Protein AF-A0A0R0KU26-F1 (afdb_monomer)

Sequence (124 aa):
MHFPDSATHQKVSNLLALFHPKTLIQKNIFDGTNKELTSNLPVLLRFYNLEQHCPHGHACIAEPWRLLSVDSAEILKRVKDEYLVGGNGVVCLGGFRNVRAVHEWKALKLELDECIILCSISCL

Structure (mmCIF, N/CA/C/O backbone):
data_AF-A0A0R0KU26-F1
#
_entry.id   AF-A0A0R0KU26-F1
#
loop_
_atom_site.group_PDB
_atom_site.id
_atom_site.type_symbol
_atom_site.label_atom_id
_atom_site.label_alt_id
_atom_site.label_comp_id
_atom_site.label_asym_id
_atom_site.label_entity_id
_atom_site.label_seq_id
_atom_site.pdbx_PDB_ins_code
_atom_site.Cartn_x
_atom_site.Cartn_y
_atom_site.Cartn_z
_atom_site.occupancy
_atom_site.B_iso_or_equiv
_atom_site.auth_seq_id
_atom_site.auth_comp_id
_atom_site.auth_asym_id
_atom_site.auth_atom_id
_atom_site.pdbx_PDB_model_num
ATOM 1 N N . MET A 1 1 ? -13.023 -9.809 4.161 1.00 80.00 1 MET A N 1
ATOM 2 C CA . MET A 1 1 ? -14.341 -10.384 3.815 1.00 80.00 1 MET A CA 1
ATOM 3 C C . MET A 1 1 ? -14.827 -9.661 2.572 1.00 80.00 1 MET A C 1
ATOM 5 O O . MET A 1 1 ? -14.717 -8.446 2.544 1.00 80.00 1 MET A O 1
ATOM 9 N N . HIS A 1 2 ? -15.273 -10.383 1.547 1.00 88.00 2 HIS A N 1
ATOM 10 C CA . HIS A 1 2 ? -15.856 -9.783 0.344 1.00 88.00 2 HIS A CA 1
ATOM 11 C C . HIS A 1 2 ? -17.378 -9.704 0.512 1.00 88.00 2 HIS A C 1
ATOM 13 O O . HIS A 1 2 ? -17.983 -10.690 0.936 1.00 88.00 2 HIS A O 1
ATOM 19 N N . PHE A 1 3 ? -17.984 -8.559 0.193 1.00 88.50 3 PHE A N 1
ATOM 20 C CA . PHE A 1 3 ? -19.441 -8.418 0.164 1.00 88.50 3 PHE A CA 1
ATOM 21 C C . PHE A 1 3 ? -19.957 -8.734 -1.241 1.00 88.50 3 PHE A C 1
ATOM 23 O O . PHE A 1 3 ? -19.378 -8.246 -2.207 1.00 88.50 3 PHE A O 1
ATOM 30 N N . PRO A 1 4 ? -21.019 -9.543 -1.382 1.00 90.94 4 PRO A N 1
ATOM 31 C CA . PRO A 1 4 ? -21.495 -9.980 -2.694 1.00 90.94 4 PRO A CA 1
ATOM 32 C C . PRO A 1 4 ? -22.132 -8.851 -3.514 1.00 90.94 4 PRO A C 1
ATOM 34 O O . PRO A 1 4 ? -22.161 -8.932 -4.737 1.00 90.94 4 PRO A O 1
ATOM 37 N N . ASP A 1 5 ? -22.646 -7.812 -2.854 1.00 91.88 5 ASP A N 1
ATOM 38 C CA . ASP A 1 5 ? -23.386 -6.726 -3.485 1.00 91.88 5 ASP A CA 1
ATOM 39 C C . ASP A 1 5 ? -23.292 -5.416 -2.683 1.00 91.88 5 ASP A C 1
ATOM 41 O O . ASP A 1 5 ? -22.890 -5.378 -1.511 1.00 91.88 5 ASP A O 1
ATOM 45 N N . SER A 1 6 ? -23.695 -4.322 -3.333 1.00 91.12 6 SER A N 1
ATOM 46 C CA . SER A 1 6 ? -23.717 -2.981 -2.744 1.00 91.12 6 SER A CA 1
ATOM 47 C C . SER A 1 6 ? -24.730 -2.850 -1.603 1.00 91.12 6 SER A C 1
ATOM 49 O O . SER A 1 6 ? -24.498 -2.085 -0.670 1.00 91.12 6 SER A O 1
ATOM 51 N N . ALA A 1 7 ? -25.826 -3.614 -1.617 1.00 93.62 7 ALA A N 1
ATOM 52 C CA . ALA A 1 7 ? -26.839 -3.565 -0.564 1.00 93.62 7 ALA A CA 1
ATOM 53 C C . ALA A 1 7 ? -26.300 -4.113 0.768 1.00 93.62 7 ALA A C 1
ATOM 55 O O . ALA A 1 7 ? -26.568 -3.559 1.836 1.00 93.62 7 ALA A O 1
ATOM 56 N N . THR A 1 8 ? -25.505 -5.178 0.715 1.00 92.81 8 THR A N 1
ATOM 57 C CA . THR A 1 8 ? -24.824 -5.776 1.864 1.00 92.81 8 THR A CA 1
ATOM 58 C C . THR A 1 8 ? -23.743 -4.839 2.385 1.00 92.81 8 THR A C 1
ATOM 60 O O . THR A 1 8 ? -23.691 -4.587 3.590 1.00 92.81 8 THR A O 1
ATOM 63 N N . HIS A 1 9 ? -22.947 -4.254 1.484 1.00 93.12 9 HIS A N 1
ATOM 64 C CA . HIS A 1 9 ? -21.983 -3.213 1.841 1.00 93.12 9 HIS A CA 1
ATOM 65 C C . HIS A 1 9 ? -22.668 -2.037 2.557 1.00 93.12 9 HIS A C 1
ATOM 67 O O . HIS A 1 9 ? -22.238 -1.642 3.639 1.00 93.12 9 HIS A O 1
ATOM 73 N N . GLN A 1 10 ? -23.790 -1.538 2.026 1.00 92.56 10 GLN A N 1
ATOM 74 C CA . GLN A 1 10 ? -24.542 -0.434 2.625 1.00 92.56 10 GLN A CA 1
ATOM 75 C C . GLN A 1 10 ? -25.093 -0.783 4.012 1.00 92.56 10 GLN A C 1
ATOM 77 O O . GLN A 1 10 ? -25.018 0.032 4.929 1.00 92.56 10 GLN A O 1
ATOM 82 N N . LYS A 1 11 ? -25.623 -1.999 4.200 1.00 93.38 11 LYS A N 1
ATOM 83 C CA . LYS A 1 11 ? -26.104 -2.459 5.514 1.00 93.38 11 LYS A CA 1
ATOM 84 C C . LYS A 1 11 ? -24.985 -2.451 6.553 1.00 93.38 11 LYS A C 1
ATOM 86 O O . LYS A 1 11 ? -25.183 -1.940 7.651 1.00 93.38 11 LYS A O 1
ATOM 91 N N . VAL A 1 12 ? -23.814 -2.985 6.207 1.00 92.06 12 VAL A N 1
ATOM 92 C CA . VAL A 1 12 ? -22.648 -2.996 7.105 1.00 92.06 12 VAL A CA 1
ATOM 93 C C . VAL A 1 12 ? -22.136 -1.580 7.359 1.00 92.06 12 VAL A C 1
ATOM 95 O O . VAL A 1 12 ? -21.867 -1.236 8.507 1.00 92.06 12 VAL A O 1
ATOM 98 N N . SER A 1 13 ? -22.073 -0.741 6.323 1.00 91.56 13 SER A N 1
ATOM 99 C CA . SER A 1 13 ? -21.711 0.674 6.444 1.00 91.56 13 SER A CA 1
ATOM 100 C C . SER A 1 13 ? -22.618 1.402 7.444 1.00 91.56 13 SER A C 1
ATOM 102 O O . SER A 1 13 ? -22.124 2.039 8.373 1.00 91.56 13 SER A O 1
ATOM 104 N N . ASN A 1 14 ? -23.939 1.209 7.348 1.00 92.62 14 ASN A N 1
ATOM 105 C CA . ASN A 1 14 ? -24.910 1.794 8.276 1.00 92.62 14 ASN A CA 1
ATOM 106 C C . ASN A 1 14 ? -24.715 1.298 9.719 1.00 92.62 14 ASN A C 1
ATOM 108 O O . ASN A 1 14 ? -24.795 2.091 10.654 1.00 92.62 14 ASN A O 1
ATOM 112 N N . LEU A 1 15 ? -24.434 0.004 9.914 1.00 92.69 15 LEU A N 1
ATOM 113 C CA . LEU A 1 15 ? -24.176 -0.570 11.242 1.00 92.69 15 LEU A CA 1
ATOM 114 C C . LEU A 1 15 ? -22.896 -0.018 11.882 1.00 92.69 15 LEU A C 1
ATOM 116 O O . LEU A 1 15 ? -22.837 0.167 13.097 1.00 92.69 15 LEU A O 1
ATOM 120 N N . LEU A 1 16 ? -21.870 0.242 11.072 1.00 91.56 16 LEU A N 1
ATOM 121 C CA . LEU A 1 16 ? -20.581 0.752 11.533 1.00 91.56 16 LEU A CA 1
ATOM 122 C C . LEU A 1 16 ? -20.517 2.287 11.580 1.00 91.56 16 LEU A C 1
ATOM 124 O O . LEU A 1 16 ? -19.527 2.830 12.071 1.00 91.56 16 LEU A O 1
ATOM 128 N N . ALA A 1 17 ? -21.550 2.996 11.117 1.00 88.75 17 ALA A N 1
ATOM 129 C CA . ALA A 1 17 ? -21.567 4.458 11.025 1.00 88.75 17 ALA A CA 1
ATOM 130 C C . ALA A 1 17 ? -21.292 5.153 12.372 1.00 88.75 17 ALA A C 1
ATOM 132 O O . ALA A 1 17 ? -20.572 6.147 12.411 1.00 88.75 17 ALA A O 1
ATOM 133 N N . LEU A 1 18 ? -21.777 4.589 13.486 1.00 86.94 18 LEU A N 1
ATOM 134 C CA . LEU A 1 18 ? -21.527 5.101 14.846 1.00 86.94 18 LEU A CA 1
ATOM 135 C C . LEU A 1 18 ? -20.050 5.054 15.264 1.00 86.94 18 LEU A C 1
ATOM 137 O O . LEU A 1 18 ? -19.645 5.732 16.201 1.00 86.94 18 LEU A O 1
ATOM 141 N N . PHE A 1 19 ? -19.253 4.248 14.572 1.00 86.94 19 PHE A N 1
ATOM 142 C CA . PHE A 1 19 ? -17.851 3.995 14.865 1.00 86.94 19 PHE A CA 1
ATOM 143 C C . PHE A 1 19 ? -16.923 4.598 13.807 1.00 86.94 19 PHE A C 1
ATOM 145 O O . PHE A 1 19 ? -15.780 4.169 13.718 1.00 86.94 19 PHE A O 1
ATOM 152 N N . HIS A 1 20 ? -17.406 5.516 12.960 1.00 81.56 20 HIS A N 1
ATOM 153 C CA . HIS A 1 20 ? -16.710 5.999 11.765 1.00 81.56 20 HIS A CA 1
ATOM 154 C C . HIS A 1 20 ? -15.874 7.275 12.012 1.00 81.56 20 HIS A C 1
ATOM 156 O O . HIS A 1 20 ? -16.418 8.376 11.935 1.00 81.56 20 HIS A O 1
ATOM 162 N N . PRO A 1 21 ? -14.551 7.184 12.253 1.00 77.50 21 PRO A N 1
ATOM 163 C CA . PRO A 1 21 ? -13.690 8.357 12.359 1.00 77.50 21 PRO A CA 1
ATOM 164 C C . PRO A 1 21 ? -13.419 9.050 11.024 1.00 77.50 21 PRO A C 1
ATOM 166 O O . PRO A 1 21 ? -13.274 10.270 10.999 1.00 77.50 21 PRO A O 1
ATOM 169 N N . LYS A 1 22 ? -13.247 8.301 9.924 1.00 85.38 22 LYS A N 1
ATOM 170 C CA . LYS A 1 22 ? -12.800 8.889 8.652 1.00 85.38 22 LYS A CA 1
ATOM 171 C C . LYS A 1 22 ? -13.056 8.016 7.433 1.00 85.38 22 LYS A C 1
ATOM 173 O O . LYS A 1 22 ? -12.967 6.790 7.491 1.00 85.38 22 LYS A O 1
ATOM 178 N N . THR A 1 23 ? -13.212 8.688 6.298 1.00 83.50 23 THR A N 1
ATOM 179 C CA . THR A 1 23 ? -13.185 8.094 4.960 1.00 83.50 23 THR A CA 1
ATOM 180 C C . THR A 1 23 ? -11.932 8.549 4.215 1.00 83.50 23 THR A C 1
ATOM 182 O O . THR A 1 23 ? -11.577 9.725 4.247 1.00 83.50 23 THR A O 1
ATOM 185 N N . LEU A 1 24 ? -11.249 7.619 3.551 1.00 82.12 24 LEU A N 1
ATOM 186 C CA . LEU A 1 24 ? -10.074 7.878 2.723 1.00 82.12 24 LEU A CA 1
ATOM 187 C C . LEU A 1 24 ? -10.404 7.589 1.263 1.00 82.12 24 LEU A C 1
ATOM 189 O O . LEU A 1 24 ? -10.907 6.512 0.945 1.00 82.12 24 LEU A O 1
ATOM 193 N N . ILE A 1 25 ? -10.060 8.517 0.373 1.00 77.50 25 ILE A N 1
ATOM 194 C CA . ILE A 1 25 ? -10.145 8.292 -1.071 1.00 77.50 25 ILE A CA 1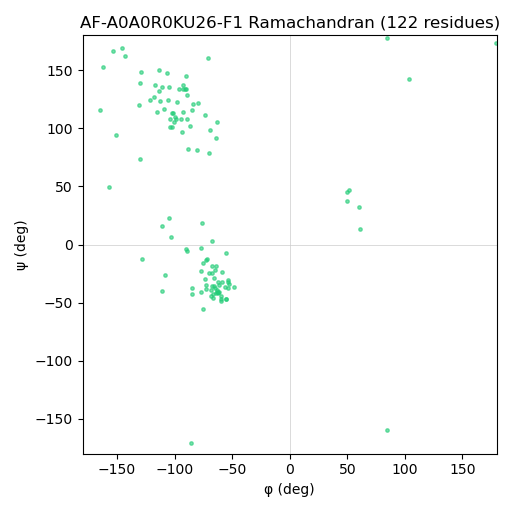
ATOM 195 C C . ILE A 1 25 ? -8.760 7.897 -1.560 1.00 77.50 25 ILE A C 1
ATOM 197 O O . ILE A 1 25 ? -7.782 8.623 -1.369 1.00 77.50 25 ILE A O 1
ATOM 201 N N . GLN A 1 26 ? -8.685 6.731 -2.185 1.00 77.38 26 GLN A N 1
ATOM 202 C CA . GLN A 1 26 ? -7.451 6.151 -2.681 1.00 77.38 26 GLN A CA 1
ATOM 203 C C . GLN A 1 26 ? -7.524 6.012 -4.195 1.00 77.38 26 GLN A C 1
ATOM 205 O O . GLN A 1 26 ? -8.533 5.554 -4.736 1.00 77.38 26 GLN A O 1
ATOM 210 N N . LYS A 1 27 ? -6.431 6.357 -4.871 1.00 72.44 27 LYS A N 1
ATOM 211 C CA . LYS A 1 27 ? -6.231 6.035 -6.283 1.00 72.44 27 LYS A CA 1
ATOM 212 C C . LYS A 1 27 ? -4.961 5.214 -6.406 1.00 72.44 27 LYS A C 1
ATOM 214 O O . LYS A 1 27 ? -3.908 5.618 -5.913 1.00 72.44 27 LYS A O 1
ATOM 219 N N . ASN A 1 28 ? -5.102 4.045 -7.009 1.00 70.12 28 ASN A N 1
ATOM 220 C CA . ASN A 1 28 ? -4.040 3.061 -7.133 1.00 70.12 28 ASN A CA 1
ATOM 221 C C . ASN A 1 28 ? -3.652 2.947 -8.600 1.00 70.12 28 ASN A C 1
AT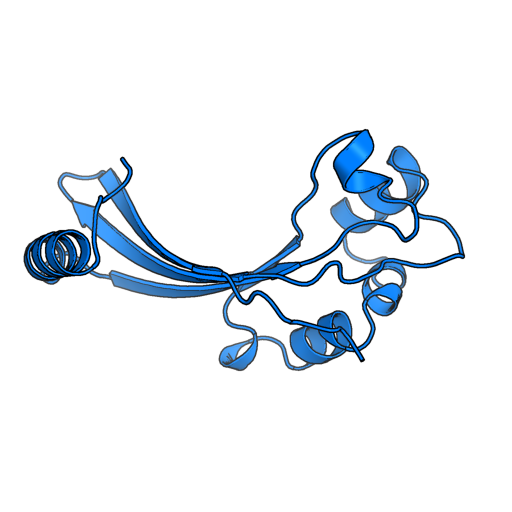OM 223 O O . ASN A 1 28 ? -4.542 2.714 -9.418 1.00 70.12 28 ASN A O 1
ATOM 227 N N . ILE A 1 29 ? -2.381 3.163 -8.931 1.00 67.19 29 ILE A N 1
ATOM 228 C CA . ILE A 1 29 ? -1.905 3.218 -10.320 1.00 67.19 29 ILE A CA 1
ATOM 229 C C . ILE A 1 29 ? -0.506 2.571 -10.395 1.00 67.19 29 ILE A C 1
ATOM 231 O O . ILE A 1 29 ? 0.169 2.448 -9.373 1.00 67.19 29 ILE A O 1
ATOM 235 N N . PHE A 1 30 ? -0.112 2.208 -11.618 1.00 69.50 30 PHE A N 1
ATOM 236 C CA . PHE A 1 30 ? 1.244 2.043 -12.172 1.00 69.50 30 PHE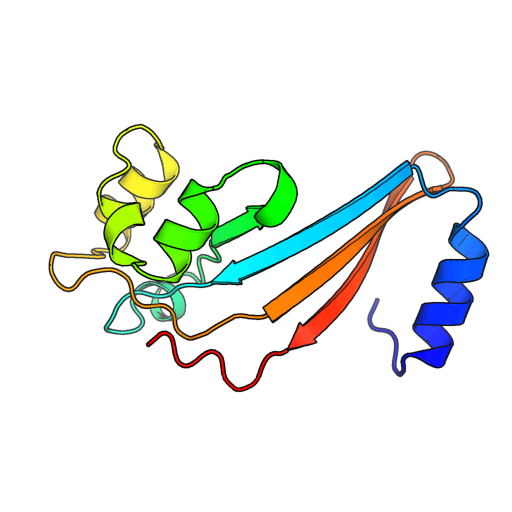 A CA 1
ATOM 237 C C . PHE A 1 30 ? 1.785 0.629 -12.346 1.00 69.50 30 PHE A C 1
ATOM 239 O O . PHE A 1 30 ? 1.596 -0.258 -11.522 1.00 69.50 30 PHE A O 1
ATOM 246 N N . ASP A 1 31 ? 2.515 0.500 -13.451 1.00 70.00 31 ASP A N 1
ATOM 247 C CA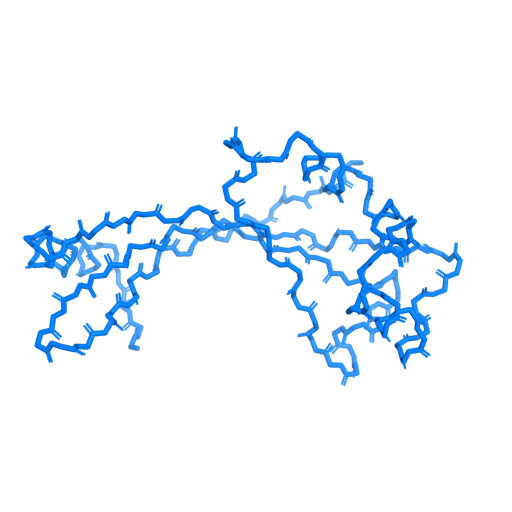 . ASP A 1 31 ? 3.470 -0.554 -13.761 1.00 70.00 31 ASP A CA 1
ATOM 248 C C . ASP A 1 31 ? 4.613 0.072 -14.586 1.00 70.00 31 ASP A C 1
ATOM 250 O O . ASP A 1 31 ? 4.509 1.216 -15.043 1.00 70.00 31 ASP A O 1
ATOM 254 N N . GLY A 1 32 ? 5.708 -0.646 -14.798 1.00 65.69 32 GLY A N 1
ATOM 255 C CA . GLY A 1 32 ? 6.678 -0.242 -15.814 1.00 65.69 32 GLY A CA 1
ATOM 256 C C . GLY A 1 32 ? 6.124 -0.464 -17.232 1.00 65.69 32 GLY A C 1
ATOM 257 O O . GLY A 1 32 ? 5.164 -1.218 -17.432 1.00 65.69 32 GLY A O 1
ATOM 258 N N . THR A 1 33 ? 6.702 0.213 -18.230 1.00 68.88 33 THR A N 1
ATOM 259 C CA . THR A 1 33 ? 6.275 0.137 -19.644 1.00 68.88 33 THR A CA 1
ATOM 260 C C . THR A 1 33 ? 6.222 -1.300 -20.179 1.00 68.88 33 THR A C 1
ATOM 262 O O . THR A 1 33 ? 5.372 -1.615 -21.011 1.00 68.88 33 THR A O 1
ATOM 265 N N . ASN A 1 34 ? 7.069 -2.195 -19.668 1.00 68.31 34 ASN A N 1
ATOM 266 C CA . ASN A 1 34 ? 7.105 -3.614 -20.021 1.00 68.31 34 ASN A CA 1
ATOM 267 C C . ASN A 1 34 ? 6.514 -4.524 -18.931 1.00 68.31 34 ASN A C 1
ATOM 269 O O . ASN A 1 34 ? 6.822 -5.716 -18.889 1.00 68.31 34 ASN A O 1
ATOM 273 N N . LYS A 1 35 ? 5.645 -3.991 -18.065 1.00 72.44 35 LYS A N 1
ATOM 274 C CA . LYS A 1 35 ? 5.041 -4.706 -16.932 1.00 72.44 35 LYS A CA 1
ATOM 275 C C . LYS A 1 35 ? 6.070 -5.237 -15.925 1.00 72.44 35 LYS A C 1
ATOM 277 O O . LYS A 1 35 ? 5.899 -6.306 -15.331 1.00 72.44 35 LYS A O 1
ATOM 282 N N . GLU A 1 36 ? 7.181 -4.523 -15.769 1.00 69.19 36 GLU A N 1
ATOM 283 C CA . GLU A 1 36 ? 8.325 -4.913 -14.941 1.00 69.19 36 GLU A CA 1
ATOM 284 C C . GLU A 1 36 ? 7.953 -5.044 -13.459 1.00 69.19 36 GLU A C 1
ATOM 286 O O . GLU A 1 36 ? 8.504 -5.902 -12.766 1.00 69.19 36 GLU A O 1
ATOM 291 N N . LEU A 1 37 ? 6.995 -4.242 -12.975 1.00 69.88 37 LEU A N 1
ATOM 292 C CA . LEU A 1 37 ? 6.500 -4.346 -11.606 1.00 69.88 37 LEU A CA 1
ATOM 293 C C . LEU A 1 37 ? 5.584 -5.559 -11.502 1.00 69.88 37 LEU A C 1
ATOM 295 O O . LEU A 1 37 ? 5.880 -6.472 -10.742 1.00 69.88 37 LEU A O 1
ATOM 299 N N . THR A 1 38 ? 4.536 -5.664 -12.322 1.00 71.69 38 THR A N 1
ATOM 300 C CA . THR A 1 38 ? 3.609 -6.808 -12.215 1.00 71.69 38 THR A CA 1
ATOM 301 C C . THR A 1 38 ? 4.303 -8.163 -12.409 1.00 71.69 38 THR A C 1
ATOM 303 O O . THR A 1 38 ? 3.896 -9.144 -11.789 1.00 71.69 38 THR A O 1
ATOM 306 N N . SER A 1 39 ? 5.353 -8.231 -13.233 1.00 68.19 39 SER A N 1
ATOM 307 C CA . SER A 1 39 ? 6.100 -9.469 -13.498 1.00 68.19 39 SER A CA 1
ATOM 308 C C . SER A 1 39 ? 7.012 -9.924 -12.353 1.00 68.19 39 SER A C 1
ATOM 310 O O . SER A 1 39 ? 7.202 -11.129 -12.197 1.00 68.19 39 SER A O 1
ATOM 312 N N . ASN A 1 40 ? 7.545 -9.005 -11.541 1.00 65.44 40 ASN A N 1
ATOM 313 C CA . ASN A 1 40 ? 8.525 -9.332 -10.496 1.00 65.44 40 ASN A CA 1
ATOM 314 C C . ASN A 1 40 ? 7.972 -9.168 -9.075 1.00 65.44 40 ASN A C 1
ATOM 316 O O . ASN A 1 40 ? 8.246 -9.988 -8.200 1.00 65.44 40 ASN A O 1
ATOM 320 N N . LEU A 1 41 ? 7.183 -8.122 -8.837 1.00 63.66 41 LEU A N 1
ATOM 321 C CA . LEU A 1 41 ? 6.446 -7.886 -7.602 1.00 63.66 41 LEU A CA 1
ATOM 322 C C . LEU A 1 41 ? 5.400 -6.802 -7.883 1.00 63.66 41 LEU A C 1
ATOM 324 O O . LEU A 1 41 ? 5.798 -5.671 -8.162 1.00 63.66 41 LEU A O 1
ATOM 328 N N . PRO A 1 42 ? 4.087 -7.078 -7.798 1.00 62.19 42 PRO A N 1
ATOM 329 C CA . PRO A 1 42 ? 3.071 -6.070 -8.078 1.00 62.19 42 PRO A CA 1
ATOM 330 C C . PRO A 1 42 ? 3.159 -4.927 -7.054 1.00 62.19 42 PRO A C 1
ATOM 332 O O . PRO A 1 42 ? 2.565 -4.978 -5.975 1.00 62.19 42 PRO A O 1
ATOM 335 N N . VAL A 1 43 ? 3.932 -3.891 -7.382 1.00 64.19 43 VAL A N 1
ATOM 336 C CA . VAL A 1 43 ? 4.042 -2.661 -6.603 1.00 64.19 43 VAL A CA 1
ATOM 337 C C . VAL A 1 43 ? 2.897 -1.756 -7.022 1.00 64.19 43 VAL A C 1
ATOM 339 O O . VAL A 1 43 ? 2.826 -1.296 -8.155 1.00 64.19 43 VAL A O 1
ATOM 342 N N . LEU A 1 44 ? 2.001 -1.484 -6.080 1.00 66.81 44 LEU A N 1
ATOM 343 C CA . LEU A 1 44 ? 0.897 -0.557 -6.265 1.00 66.81 44 LEU A CA 1
ATOM 344 C C . LEU A 1 44 ? 1.255 0.771 -5.601 1.00 66.81 44 LEU A C 1
ATOM 346 O O . LEU A 1 44 ? 1.322 0.834 -4.369 1.00 66.81 44 LEU A O 1
ATOM 350 N N . LEU A 1 45 ? 1.444 1.847 -6.373 1.00 69.50 45 LEU A N 1
ATOM 351 C CA . LEU A 1 45 ? 1.526 3.167 -5.747 1.00 69.50 45 LEU A CA 1
ATOM 352 C C . LEU A 1 45 ? 0.109 3.642 -5.452 1.00 6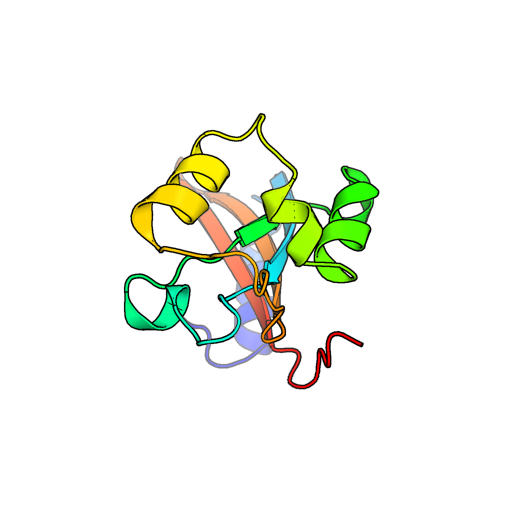9.50 45 LEU A C 1
ATOM 354 O O . LEU A 1 45 ? -0.751 3.753 -6.331 1.00 69.50 45 LEU A O 1
ATOM 358 N N . ARG A 1 46 ? -0.124 3.912 -4.172 1.00 75.56 46 ARG A N 1
ATOM 359 C CA . ARG A 1 46 ? -1.398 4.385 -3.654 1.00 75.56 46 ARG A CA 1
ATOM 360 C C . ARG A 1 46 ? -1.262 5.836 -3.245 1.00 75.56 46 ARG A C 1
ATOM 362 O O . ARG A 1 46 ? -0.560 6.150 -2.286 1.00 75.56 46 ARG A O 1
ATOM 369 N N . PHE A 1 47 ? -2.000 6.703 -3.920 1.00 72.31 47 PHE A N 1
ATOM 370 C CA . PHE A 1 47 ? -2.156 8.077 -3.475 1.00 72.31 47 PHE A CA 1
ATOM 371 C C . PHE A 1 47 ? -3.393 8.210 -2.598 1.00 72.31 47 PHE A C 1
ATOM 373 O O . PHE A 1 47 ? -4.459 7.682 -2.924 1.00 72.31 47 PHE A O 1
ATOM 380 N N . TYR A 1 48 ? -3.252 8.953 -1.507 1.00 70.38 48 TYR A N 1
ATOM 381 C CA . TYR A 1 48 ? -4.336 9.272 -0.587 1.00 70.38 48 TYR A CA 1
ATOM 382 C C . TYR A 1 48 ? -4.766 10.717 -0.787 1.00 70.38 48 TYR A C 1
ATOM 384 O O . TYR A 1 48 ? -3.913 11.598 -0.872 1.00 70.38 48 TYR A O 1
ATOM 392 N N . ASN A 1 49 ? -6.079 10.956 -0.820 1.00 67.31 49 ASN A N 1
ATOM 393 C CA . ASN A 1 49 ? -6.667 12.296 -0.808 1.00 67.31 49 ASN A CA 1
ATOM 394 C C . ASN A 1 49 ? -6.031 13.236 -1.850 1.00 67.31 49 ASN A C 1
ATOM 396 O O . ASN A 1 49 ? -5.705 14.383 -1.542 1.00 67.31 49 ASN A O 1
ATOM 400 N N . LEU A 1 50 ? -5.840 12.734 -3.076 1.00 60.94 50 LEU A N 1
ATOM 401 C CA . LEU A 1 50 ? -5.237 13.467 -4.199 1.00 60.94 50 LEU A CA 1
ATOM 402 C C . LEU A 1 50 ? -5.840 14.860 -4.397 1.00 60.94 50 LEU A C 1
ATOM 404 O O . LEU A 1 50 ? -5.117 15.811 -4.670 1.00 60.94 50 LEU A O 1
ATOM 408 N N . GLU A 1 51 ? -7.145 14.974 -4.168 1.00 59.66 51 GLU A N 1
ATOM 409 C CA . GLU A 1 51 ? -7.896 16.220 -4.304 1.00 59.66 51 GLU A CA 1
ATOM 410 C C . GLU A 1 51 ? -7.682 17.191 -3.130 1.00 59.66 51 GLU A C 1
ATOM 412 O O . GLU A 1 51 ? -7.880 18.389 -3.292 1.00 59.66 51 GLU A O 1
ATOM 417 N N . GLN A 1 52 ? -7.271 16.708 -1.950 1.00 56.00 52 GLN A N 1
ATOM 418 C CA . GLN A 1 52 ? -7.169 17.536 -0.740 1.00 56.00 52 GLN A CA 1
ATOM 419 C C . GLN A 1 52 ? -5.734 17.851 -0.309 1.00 56.00 52 GLN A C 1
ATOM 421 O O . GLN A 1 52 ? -5.537 18.832 0.397 1.00 56.00 52 GLN A O 1
ATOM 426 N N . HIS A 1 53 ? -4.744 17.014 -0.640 1.00 53.69 53 HIS A N 1
ATOM 427 C CA . HIS A 1 53 ? -3.408 17.113 -0.029 1.00 53.69 53 HIS A CA 1
ATOM 428 C C . HIS A 1 53 ? -2.239 17.167 -1.014 1.00 53.69 53 HIS A C 1
ATOM 430 O O . HIS A 1 53 ? -1.125 17.480 -0.596 1.00 53.69 53 HIS A O 1
ATOM 436 N N . CYS A 1 54 ? -2.431 16.878 -2.305 1.00 53.69 54 CYS A N 1
ATOM 437 C CA . CYS A 1 54 ? -1.305 16.900 -3.234 1.00 53.69 54 CYS A CA 1
ATOM 438 C C . CYS A 1 54 ? -1.726 17.255 -4.668 1.00 53.69 54 CYS A C 1
ATOM 440 O O . CYS A 1 54 ? -2.029 16.352 -5.451 1.00 53.69 54 CYS A O 1
ATOM 442 N N . PRO A 1 55 ? -1.644 18.542 -5.065 1.00 55.75 55 PRO A N 1
ATOM 443 C CA . PRO A 1 55 ? -1.795 18.949 -6.465 1.00 55.75 55 PRO A CA 1
ATOM 444 C C . PRO A 1 55 ? -0.853 18.171 -7.399 1.00 55.75 55 PRO A C 1
ATOM 446 O O . PRO A 1 55 ? -1.218 17.814 -8.517 1.00 55.75 55 PRO A O 1
ATOM 449 N N . HIS A 1 56 ? 0.343 17.825 -6.908 1.00 61.28 56 HIS A N 1
ATOM 450 C CA . HIS A 1 56 ? 1.334 17.037 -7.645 1.00 61.28 56 HIS A CA 1
ATOM 451 C C . HIS A 1 56 ? 0.900 15.594 -7.896 1.00 61.28 56 HIS A C 1
ATOM 453 O O . HIS A 1 56 ? 1.359 14.981 -8.852 1.00 61.28 56 HIS A O 1
ATOM 459 N N . GLY A 1 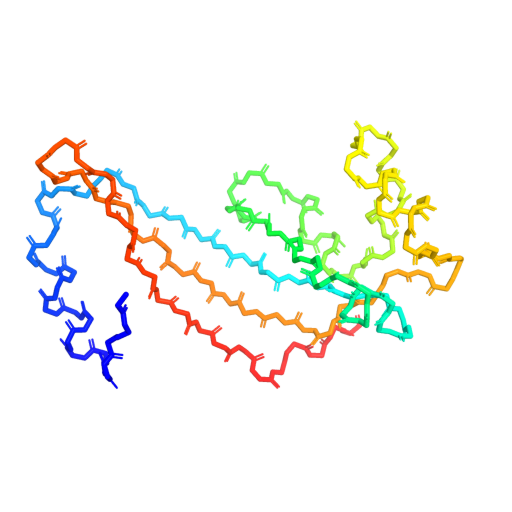57 ? 0.001 15.043 -7.080 1.00 64.00 57 GLY A N 1
ATOM 460 C CA . GLY A 1 57 ? -0.476 13.685 -7.278 1.00 64.00 57 GLY A CA 1
ATOM 461 C C . GLY A 1 57 ? -1.260 13.542 -8.583 1.00 64.00 57 GLY A C 1
ATOM 462 O O . GLY A 1 57 ? -1.078 12.558 -9.287 1.00 64.00 57 GLY A O 1
ATOM 463 N N . HIS A 1 58 ? -2.049 14.551 -8.971 1.00 65.88 58 HIS A N 1
ATOM 464 C CA . HIS A 1 58 ? -2.688 14.577 -10.292 1.00 65.88 58 HIS A CA 1
ATOM 465 C C . HIS A 1 58 ? -1.657 14.631 -11.421 1.00 65.88 58 HIS A C 1
ATOM 467 O O . HIS A 1 58 ? -1.801 13.915 -12.410 1.00 65.88 58 HIS A O 1
ATOM 473 N N . ALA A 1 59 ? -0.594 15.418 -11.242 1.00 68.88 59 ALA A N 1
ATOM 474 C CA . ALA A 1 59 ? 0.489 15.508 -12.210 1.00 68.88 59 ALA A CA 1
ATOM 475 C C . ALA A 1 59 ? 1.232 14.174 -12.372 1.00 68.88 59 ALA A C 1
ATOM 477 O O . ALA A 1 59 ? 1.465 13.756 -13.494 1.00 68.88 59 ALA A O 1
ATOM 478 N N . CYS A 1 60 ? 1.512 13.444 -11.288 1.00 66.19 60 CYS A N 1
ATOM 479 C CA . CYS A 1 60 ? 2.118 12.109 -11.367 1.00 66.19 60 CYS A CA 1
ATOM 480 C C . CYS A 1 60 ? 1.196 11.057 -11.997 1.00 66.19 60 CYS A C 1
ATOM 482 O O . CYS A 1 60 ? 1.660 9.998 -12.393 1.00 66.19 60 CYS A O 1
ATOM 484 N N . ILE A 1 61 ? -0.113 11.301 -12.058 1.00 68.00 61 ILE A N 1
ATOM 485 C CA . ILE A 1 61 ? -1.051 10.394 -12.727 1.00 68.00 61 ILE A CA 1
ATOM 486 C C . ILE A 1 61 ? -1.118 10.693 -14.220 1.00 68.00 61 ILE A C 1
ATOM 488 O O . ILE A 1 61 ? -1.152 9.759 -15.016 1.00 68.00 61 ILE A O 1
ATOM 492 N N . ALA A 1 62 ? -1.154 11.977 -14.579 1.00 73.50 62 ALA A N 1
ATOM 493 C CA . ALA A 1 62 ? -1.106 12.424 -15.967 1.00 73.50 62 ALA A CA 1
ATOM 494 C C . ALA A 1 62 ? 0.260 12.129 -16.605 1.00 73.50 62 ALA A C 1
ATOM 496 O O . ALA A 1 62 ? 0.340 11.750 -17.763 1.00 73.50 62 ALA A O 1
ATOM 497 N N . GLU A 1 63 ? 1.329 12.244 -15.822 1.00 75.12 63 GLU A N 1
ATOM 498 C CA . GLU A 1 63 ? 2.713 12.100 -16.260 1.00 75.12 63 GLU A CA 1
ATOM 499 C C . GLU A 1 63 ? 3.451 11.122 -15.322 1.00 75.12 63 GLU A C 1
ATOM 501 O O . GLU A 1 63 ? 4.262 11.540 -14.487 1.00 75.12 63 GLU A O 1
ATOM 506 N N . PRO A 1 64 ? 3.174 9.804 -15.413 1.00 74.44 64 PRO A N 1
ATOM 507 C CA . PRO A 1 64 ? 3.728 8.782 -14.516 1.00 74.44 64 PRO A CA 1
ATOM 508 C C . PRO A 1 64 ? 5.251 8.790 -14.400 1.00 74.44 64 PRO A C 1
ATOM 510 O O . PRO A 1 64 ? 5.797 8.521 -13.330 1.00 74.44 64 PRO A O 1
ATOM 513 N N . TRP A 1 65 ? 5.950 9.161 -15.475 1.00 74.69 65 TRP A N 1
ATOM 514 C CA . TRP A 1 65 ? 7.408 9.277 -15.493 1.00 74.69 65 TRP A CA 1
ATOM 515 C C . TRP A 1 65 ? 7.951 10.274 -14.460 1.00 74.69 65 TRP A C 1
ATOM 517 O O . TRP A 1 65 ? 9.085 10.114 -14.013 1.00 74.69 65 TRP A O 1
ATOM 527 N N . ARG A 1 66 ? 7.154 11.255 -14.008 1.00 77.56 66 ARG A N 1
ATOM 528 C CA . ARG A 1 66 ? 7.564 12.219 -12.970 1.00 77.56 66 ARG A CA 1
ATOM 529 C C . ARG A 1 66 ? 7.813 11.577 -11.614 1.00 77.56 66 ARG A C 1
ATOM 531 O O . ARG A 1 66 ? 8.555 12.144 -10.818 1.00 77.56 66 ARG A O 1
ATOM 538 N N . LEU A 1 67 ? 7.252 10.396 -11.353 1.00 75.69 67 LEU A N 1
ATOM 539 C CA . LEU A 1 67 ? 7.559 9.636 -10.141 1.00 75.69 67 LEU A CA 1
ATOM 540 C C . LEU A 1 67 ? 9.039 9.253 -10.073 1.00 75.69 67 LEU A C 1
ATOM 542 O O . LEU A 1 67 ? 9.624 9.290 -8.997 1.00 75.69 67 LEU A O 1
ATOM 546 N N . LEU A 1 68 ? 9.671 8.966 -11.214 1.00 73.38 68 LEU A N 1
ATOM 547 C CA . LEU A 1 68 ? 11.097 8.627 -11.269 1.00 73.38 68 LEU A CA 1
ATOM 548 C C . LEU A 1 68 ? 12.015 9.832 -11.021 1.00 73.38 68 LEU A C 1
ATOM 550 O O . LEU A 1 68 ? 13.214 9.645 -10.834 1.00 73.38 68 LEU A O 1
ATOM 554 N N . SER A 1 69 ? 11.469 11.053 -11.035 1.00 77.25 69 SER A N 1
ATOM 555 C CA . SER A 1 69 ? 12.187 12.292 -10.712 1.00 77.25 69 SER A CA 1
ATOM 556 C C . SER A 1 69 ? 12.122 12.652 -9.224 1.00 77.25 69 SER A C 1
ATOM 558 O O . SER A 1 69 ? 12.709 13.647 -8.805 1.00 77.25 69 SER A O 1
ATOM 560 N N . VAL A 1 70 ? 11.383 11.887 -8.414 1.00 76.94 70 VAL A N 1
ATOM 561 C CA . VAL A 1 70 ? 11.268 12.117 -6.970 1.00 76.94 70 VAL A CA 1
ATOM 562 C C . VAL A 1 70 ? 12.391 11.368 -6.251 1.00 76.94 70 VAL A C 1
ATOM 564 O O . VAL A 1 70 ? 12.198 10.280 -5.714 1.00 76.94 70 VAL A O 1
ATOM 567 N N . ASP A 1 71 ? 13.574 11.979 -6.213 1.00 72.00 71 ASP A N 1
ATOM 568 C CA . ASP A 1 71 ? 14.763 11.393 -5.572 1.00 72.00 71 ASP A CA 1
ATOM 569 C C . ASP A 1 71 ? 14.691 11.390 -4.032 1.00 72.00 71 ASP A C 1
ATOM 571 O O . ASP A 1 71 ? 15.471 10.712 -3.363 1.00 72.00 71 ASP A O 1
ATOM 575 N N . SER A 1 72 ? 13.747 12.133 -3.445 1.00 77.50 72 SER A N 1
ATOM 576 C CA . SER A 1 72 ? 13.573 12.226 -1.990 1.00 77.50 72 SER A CA 1
ATOM 577 C C . SER A 1 72 ? 12.913 10.995 -1.365 1.00 77.50 72 SER A C 1
ATOM 579 O O . SER A 1 72 ? 12.960 10.829 -0.146 1.00 77.50 72 SER A O 1
ATOM 581 N N . ALA A 1 73 ? 12.286 10.133 -2.168 1.00 76.81 73 ALA A N 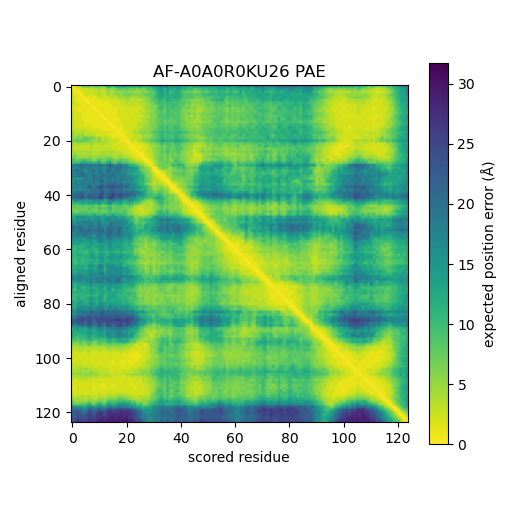1
ATOM 582 C CA . ALA A 1 73 ? 11.576 8.961 -1.681 1.00 76.81 73 ALA A CA 1
ATOM 583 C C . ALA A 1 73 ? 12.447 7.705 -1.819 1.00 76.81 73 ALA A C 1
ATOM 585 O O . ALA A 1 73 ? 12.611 7.165 -2.913 1.00 76.81 73 ALA A O 1
ATOM 586 N N . GLU A 1 74 ? 12.940 7.185 -0.692 1.00 82.81 74 GLU A N 1
ATOM 587 C CA . GLU A 1 74 ? 13.748 5.956 -0.646 1.00 82.81 74 GLU A CA 1
ATOM 588 C C . GLU A 1 74 ? 13.053 4.776 -1.344 1.00 82.81 74 GLU A C 1
ATOM 590 O O . GLU A 1 74 ? 13.688 4.006 -2.060 1.00 82.81 74 GLU A O 1
ATOM 595 N N . ILE A 1 75 ? 11.727 4.671 -1.210 1.00 79.50 75 ILE A N 1
ATOM 596 C CA . ILE A 1 75 ? 10.946 3.631 -1.883 1.00 79.50 75 ILE A CA 1
ATOM 597 C C . ILE A 1 75 ? 10.998 3.752 -3.411 1.00 79.50 75 ILE A C 1
ATOM 599 O O . ILE A 1 75 ? 11.112 2.737 -4.086 1.00 79.50 75 ILE A O 1
ATOM 603 N N . LEU A 1 76 ? 10.960 4.967 -3.969 1.00 76.31 76 LEU A N 1
ATOM 604 C CA . LEU A 1 76 ? 11.030 5.173 -5.420 1.00 76.31 76 LEU A CA 1
ATOM 605 C C . LEU A 1 76 ? 12.440 4.906 -5.941 1.00 76.31 76 LEU A C 1
ATOM 607 O O . LEU A 1 76 ? 12.592 4.325 -7.013 1.00 76.31 76 LEU A O 1
ATOM 611 N N . LYS A 1 77 ? 13.462 5.232 -5.141 1.00 79.75 77 LYS A N 1
ATOM 612 C CA . LYS A 1 77 ? 14.843 4.834 -5.417 1.00 79.75 77 LYS A CA 1
ATOM 613 C C . LYS A 1 77 ? 14.980 3.312 -5.482 1.00 79.75 77 LYS A C 1
ATOM 615 O O . LYS A 1 77 ? 15.495 2.795 -6.463 1.00 79.75 77 LYS A O 1
ATOM 620 N N . ARG A 1 78 ? 14.436 2.588 -4.499 1.00 81.06 78 ARG A N 1
ATOM 621 C CA . ARG A 1 78 ? 14.409 1.117 -4.516 1.00 81.06 78 ARG A CA 1
ATOM 622 C C . ARG A 1 78 ? 13.628 0.564 -5.703 1.00 81.06 78 ARG A C 1
ATOM 624 O O . ARG A 1 78 ? 14.088 -0.378 -6.325 1.00 81.06 78 ARG A O 1
ATOM 631 N N . VAL A 1 79 ? 12.491 1.162 -6.065 1.00 76.00 79 VAL A N 1
ATOM 632 C CA . VAL A 1 79 ? 11.727 0.752 -7.256 1.00 76.00 79 VAL A CA 1
ATOM 633 C C . VAL A 1 79 ? 12.572 0.883 -8.529 1.00 76.00 79 VAL A C 1
ATOM 635 O O . VAL A 1 79 ? 12.596 -0.029 -9.351 1.00 76.00 79 VAL A O 1
ATOM 638 N N . LYS A 1 80 ? 13.304 1.990 -8.673 1.00 76.44 80 LYS A N 1
ATOM 639 C CA . LYS A 1 80 ? 14.197 2.242 -9.810 1.00 76.44 80 LYS A CA 1
ATOM 640 C C . LYS A 1 80 ? 15.385 1.274 -9.842 1.00 76.44 80 LYS A C 1
ATOM 642 O O . LYS A 1 80 ? 15.680 0.718 -10.898 1.00 76.44 80 LYS A O 1
ATOM 647 N N . ASP A 1 81 ? 16.028 1.072 -8.695 1.00 80.56 81 ASP A N 1
ATOM 648 C CA . ASP A 1 81 ? 17.259 0.291 -8.566 1.00 80.56 81 ASP A CA 1
ATOM 649 C C . ASP A 1 81 ? 16.993 -1.229 -8.610 1.00 80.56 81 ASP A C 1
ATOM 651 O O . ASP A 1 81 ? 17.740 -1.962 -9.253 1.00 80.56 81 ASP A O 1
ATOM 655 N N . GLU A 1 82 ? 15.927 -1.714 -7.958 1.00 79.56 82 GLU A N 1
ATOM 656 C CA . GLU A 1 82 ? 15.614 -3.150 -7.834 1.00 79.56 82 GLU A CA 1
ATOM 657 C C . GLU A 1 82 ? 14.828 -3.703 -9.034 1.00 79.56 82 GLU A C 1
ATOM 659 O O . GLU A 1 82 ? 15.073 -4.833 -9.450 1.00 79.56 82 GLU A O 1
ATOM 664 N N . TYR A 1 83 ? 13.893 -2.932 -9.604 1.00 72.69 83 TYR A N 1
ATOM 665 C CA . TYR A 1 83 ? 12.976 -3.425 -10.649 1.00 72.69 83 TYR A CA 1
ATOM 666 C C . TYR A 1 83 ? 13.353 -2.965 -12.056 1.00 72.69 83 TYR A C 1
ATOM 668 O O . TYR A 1 83 ? 12.603 -3.210 -12.999 1.00 72.69 83 TYR A O 1
ATOM 676 N N . LEU A 1 84 ? 14.504 -2.297 -12.202 1.00 67.19 84 LEU A N 1
ATOM 677 C CA . LEU A 1 84 ? 15.017 -1.798 -13.479 1.00 67.19 84 LEU A CA 1
ATOM 678 C C . LEU A 1 84 ? 13.966 -0.998 -14.260 1.00 67.19 84 LEU A C 1
ATOM 680 O O . LEU A 1 84 ? 13.906 -1.076 -15.489 1.00 67.19 84 LEU A O 1
ATOM 684 N N . VAL A 1 85 ? 13.146 -0.215 -13.547 1.00 68.19 85 VAL A N 1
ATOM 685 C CA . VAL A 1 85 ? 12.196 0.727 -14.151 1.00 68.19 85 VAL A CA 1
ATOM 686 C C . VAL A 1 85 ? 13.017 1.863 -14.776 1.00 68.19 85 VAL A C 1
ATOM 688 O O . VAL A 1 85 ? 13.272 2.903 -14.169 1.00 68.19 85 VAL A O 1
ATOM 691 N N . GLY A 1 86 ? 13.566 1.570 -15.956 1.00 60.38 86 GLY A N 1
ATOM 692 C CA . GLY A 1 86 ? 14.581 2.344 -16.663 1.00 60.38 86 GLY A CA 1
ATOM 693 C C . GLY A 1 86 ? 14.001 3.461 -17.529 1.00 60.38 86 GLY A C 1
ATOM 694 O O . GLY A 1 86 ? 12.812 3.759 -17.478 1.00 60.38 86 GLY A O 1
ATOM 695 N N . GLY A 1 87 ? 14.858 4.085 -18.349 1.00 59.16 87 GLY A N 1
ATOM 696 C CA . GLY A 1 87 ? 14.591 5.329 -19.098 1.00 59.16 87 GLY A CA 1
ATOM 697 C C . GLY A 1 87 ? 13.358 5.358 -20.015 1.00 59.16 87 GLY A C 1
ATOM 698 O O . GLY A 1 87 ? 13.001 6.428 -20.496 1.00 59.16 87 GLY A O 1
ATOM 699 N N . ASN A 1 88 ? 12.676 4.226 -20.205 1.00 62.50 88 ASN A N 1
ATOM 700 C CA . ASN A 1 88 ? 11.381 4.142 -20.886 1.00 62.50 88 ASN A CA 1
ATOM 701 C C . ASN A 1 88 ? 10.201 4.608 -20.012 1.00 62.50 88 ASN A C 1
ATOM 703 O O . ASN A 1 88 ? 9.071 4.652 -20.496 1.00 62.50 88 ASN A O 1
ATOM 707 N N . GLY A 1 89 ? 10.458 4.961 -18.749 1.00 69.75 89 GLY A N 1
ATOM 708 C CA . GLY A 1 89 ? 9.487 5.559 -17.844 1.00 69.75 89 GLY A CA 1
ATOM 709 C C . GLY A 1 89 ? 8.597 4.550 -17.119 1.00 69.75 89 GLY A C 1
ATOM 710 O O . GLY A 1 89 ? 8.683 3.337 -17.294 1.00 69.75 89 GLY A O 1
ATOM 711 N N . VAL A 1 90 ? 7.739 5.093 -16.262 1.00 72.62 90 VAL A N 1
ATOM 712 C CA . VAL A 1 90 ? 6.600 4.385 -15.670 1.00 72.62 90 VAL A CA 1
ATOM 713 C C . VAL A 1 90 ? 5.414 4.605 -16.600 1.00 72.62 90 VAL A C 1
ATOM 715 O O . VAL A 1 90 ? 5.268 5.701 -17.143 1.00 72.62 90 VAL A O 1
ATOM 718 N N . VAL A 1 91 ? 4.543 3.610 -16.748 1.00 69.31 91 VAL A N 1
ATOM 719 C CA . VAL A 1 91 ? 3.240 3.798 -17.391 1.00 69.31 91 VAL A CA 1
ATOM 720 C C . VAL A 1 91 ? 2.124 3.597 -16.387 1.00 69.31 91 VAL A C 1
ATOM 722 O O . VAL A 1 91 ? 2.195 2.848 -15.413 1.00 69.31 91 VAL A O 1
ATOM 725 N N . CYS A 1 92 ? 1.038 4.297 -16.634 1.00 70.38 92 CYS A N 1
ATOM 726 C CA . CYS A 1 92 ? -0.195 4.103 -15.912 1.00 70.38 92 CYS A CA 1
ATOM 727 C C . CYS A 1 92 ? -0.978 3.018 -16.674 1.00 70.38 92 CYS A C 1
ATOM 729 O O . CYS A 1 92 ? -1.471 3.255 -17.770 1.00 70.38 92 CYS A O 1
ATOM 731 N N . LEU A 1 93 ? -1.081 1.801 -16.117 1.00 69.38 93 LEU A N 1
ATOM 732 C CA . LEU A 1 93 ? -1.923 0.718 -16.676 1.00 69.38 93 LEU A CA 1
ATOM 733 C C . LEU A 1 93 ? -3.421 0.925 -16.389 1.00 69.38 93 LEU A C 1
ATOM 735 O O . LEU A 1 93 ? -4.227 -0.002 -16.417 1.00 69.38 93 LEU A O 1
ATOM 739 N N . GLY A 1 94 ? -3.779 2.156 -16.052 1.00 67.00 94 GLY A N 1
ATOM 740 C CA . GLY A 1 94 ? -5.022 2.518 -15.420 1.00 67.00 94 GLY A CA 1
ATOM 741 C C . GLY A 1 94 ? -4.974 2.368 -13.906 1.00 67.00 94 GLY A C 1
ATOM 742 O O . GLY A 1 94 ? -3.921 2.422 -13.271 1.00 67.00 94 GLY A O 1
ATOM 743 N N . GLY A 1 95 ? -6.149 2.262 -13.305 1.00 68.88 95 GLY A N 1
ATOM 744 C CA . GLY A 1 95 ? -6.276 2.280 -11.864 1.00 68.88 95 GLY A CA 1
ATOM 745 C C . GLY A 1 95 ? -7.717 2.172 -11.423 1.00 68.88 95 GLY A C 1
ATOM 746 O O . GLY A 1 95 ? -8.650 2.220 -12.221 1.00 68.88 95 GLY A O 1
ATOM 747 N N . PHE A 1 96 ? -7.897 2.051 -10.120 1.00 73.44 96 PHE A N 1
ATOM 748 C CA . PHE A 1 96 ? -9.213 2.006 -9.507 1.00 73.44 96 PHE A CA 1
ATOM 749 C C . PHE A 1 96 ? -9.282 3.017 -8.374 1.00 73.44 96 PHE A C 1
ATOM 751 O O . PHE A 1 96 ? -8.282 3.329 -7.712 1.00 73.44 96 PHE A O 1
ATOM 758 N N . ARG A 1 97 ? -10.485 3.544 -8.175 1.00 79.00 97 ARG A N 1
ATOM 759 C CA . ARG A 1 97 ? -10.795 4.394 -7.034 1.00 79.00 97 ARG A CA 1
ATOM 760 C C . ARG A 1 97 ? -11.261 3.487 -5.910 1.00 79.00 97 ARG A C 1
ATOM 762 O O . ARG A 1 97 ? -12.151 2.676 -6.119 1.00 79.00 97 ARG A O 1
ATOM 769 N N . ASN A 1 98 ? -10.680 3.629 -4.729 1.00 83.38 98 ASN A N 1
ATOM 770 C CA . ASN A 1 98 ? -11.165 2.945 -3.539 1.00 83.38 98 ASN A CA 1
ATOM 771 C C . ASN A 1 98 ? -11.606 3.975 -2.500 1.00 83.38 98 ASN A C 1
ATOM 773 O O . ASN A 1 98 ? -10.850 4.892 -2.170 1.00 83.38 98 ASN A O 1
ATOM 777 N N . VAL A 1 99 ? -12.833 3.829 -2.011 1.00 86.19 99 VAL A N 1
ATOM 778 C CA . VAL A 1 99 ? -13.356 4.595 -0.880 1.00 86.19 99 VAL A CA 1
ATOM 779 C C . VAL A 1 99 ? -13.246 3.712 0.347 1.00 86.19 99 VAL A C 1
ATOM 781 O O . VAL A 1 99 ? -13.958 2.723 0.475 1.00 86.19 99 VAL A O 1
ATOM 784 N N . ARG A 1 100 ? -12.330 4.067 1.245 1.00 90.25 100 ARG A N 1
ATOM 785 C CA . ARG A 1 100 ? -12.071 3.313 2.468 1.00 90.25 100 ARG A CA 1
ATOM 786 C C . ARG A 1 100 ? -12.686 4.018 3.659 1.00 90.25 100 ARG A C 1
ATOM 788 O O . ARG A 1 100 ? -12.146 5.026 4.118 1.00 90.25 100 ARG A O 1
ATOM 795 N N . ALA A 1 101 ? -13.762 3.467 4.194 1.00 90.00 101 ALA A N 1
ATOM 796 C CA . ALA A 1 101 ? -14.302 3.876 5.476 1.00 90.00 101 ALA A CA 1
ATOM 797 C C . ALA A 1 101 ? -13.553 3.150 6.603 1.00 90.00 101 ALA A C 1
ATOM 799 O O . ALA A 1 101 ? -13.482 1.923 6.647 1.00 90.00 101 ALA A O 1
ATOM 800 N N . VAL A 1 102 ? -12.936 3.912 7.501 1.00 91.06 102 VAL A N 1
ATOM 801 C CA . VAL A 1 102 ? -12.245 3.373 8.675 1.00 91.06 102 VAL A CA 1
ATOM 802 C C . VAL A 1 102 ? -13.200 3.446 9.854 1.00 91.06 102 VAL A C 1
ATOM 804 O O . VAL A 1 102 ? -13.808 4.493 10.052 1.00 91.06 102 VAL A O 1
ATOM 807 N N . HIS A 1 103 ? -13.309 2.364 10.624 1.00 89.62 103 HIS A N 1
ATOM 808 C CA . HIS A 1 103 ? -14.165 2.259 11.802 1.00 89.62 103 HIS A CA 1
ATOM 809 C C . HIS A 1 103 ? -13.397 1.722 13.012 1.00 89.62 103 HIS A C 1
ATOM 811 O O . HIS A 1 103 ? -12.607 0.788 12.878 1.00 89.62 103 HIS A O 1
ATOM 817 N N . GLU A 1 104 ? -13.64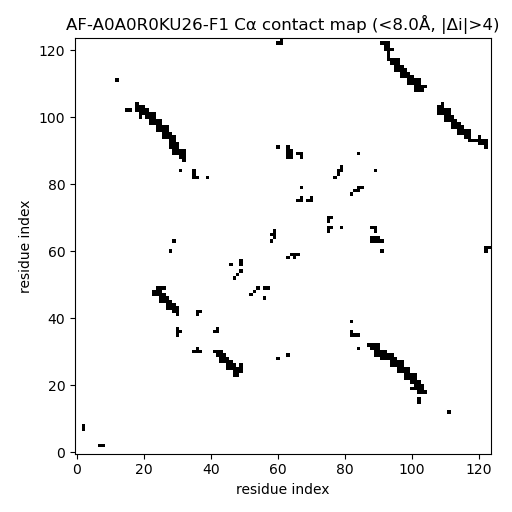1 2.279 14.195 1.00 90.19 104 GLU A N 1
ATOM 818 C CA . GLU A 1 104 ? -13.074 1.787 15.456 1.00 90.19 104 GLU A CA 1
ATOM 819 C C . GLU A 1 104 ? -14.108 0.960 16.214 1.00 90.19 104 GLU A C 1
ATOM 821 O O . GLU A 1 104 ? -15.052 1.485 16.797 1.00 90.19 104 GLU A O 1
ATOM 826 N N . TRP A 1 105 ? -13.939 -0.359 16.220 1.00 87.81 105 TRP A N 1
ATOM 827 C CA . TRP A 1 105 ? -14.897 -1.270 16.832 1.00 87.81 105 TRP A CA 1
ATOM 828 C C . TRP A 1 105 ? -14.193 -2.256 17.755 1.00 87.81 105 TRP A C 1
ATOM 830 O O . TRP A 1 105 ? -13.336 -3.018 17.320 1.00 87.81 105 TRP A O 1
ATOM 840 N N . LYS A 1 106 ? -14.562 -2.253 19.043 1.00 90.12 106 LYS A N 1
ATOM 841 C CA . LYS A 1 106 ? -13.986 -3.141 20.075 1.00 90.12 106 LYS A CA 1
ATOM 842 C C . LYS A 1 106 ? -12.447 -3.107 20.122 1.00 90.12 106 LYS A C 1
ATOM 844 O O . LYS A 1 106 ? -11.809 -4.153 20.156 1.00 90.12 106 LYS A O 1
ATOM 849 N N . ALA A 1 107 ? -11.866 -1.904 20.101 1.00 89.75 107 ALA A N 1
ATOM 850 C CA . ALA A 1 107 ? -10.415 -1.669 20.043 1.00 89.75 107 ALA A CA 1
ATOM 851 C C . ALA A 1 107 ? -9.711 -2.224 18.783 1.00 89.75 107 ALA A C 1
ATOM 853 O O . ALA A 1 107 ? -8.484 -2.273 18.728 1.00 89.75 107 ALA A O 1
ATOM 854 N N . LEU A 1 108 ? -10.474 -2.610 17.755 1.00 91.62 108 LEU A N 1
ATOM 855 C CA . LEU A 1 108 ? -9.967 -2.987 16.440 1.00 91.62 108 LEU A CA 1
ATOM 856 C C . LEU A 1 108 ? -10.274 -1.892 15.421 1.00 91.62 108 LEU A C 1
ATOM 858 O O . LEU A 1 108 ? -11.315 -1.235 15.475 1.00 91.62 108 LEU A O 1
ATOM 862 N N . LYS A 1 109 ? -9.378 -1.741 14.447 1.00 91.75 109 LYS A N 1
ATOM 863 C CA . LYS A 1 109 ? -9.574 -0.873 13.288 1.00 91.75 109 LYS A CA 1
ATOM 864 C C . LYS A 1 109 ? -10.135 -1.699 12.134 1.00 91.75 109 LYS A C 1
ATOM 866 O O . LYS A 1 109 ? -9.423 -2.514 11.549 1.00 91.75 109 LYS A O 1
ATOM 871 N N . LEU A 1 110 ? -11.405 -1.492 11.813 1.00 91.81 110 LEU A N 1
ATOM 872 C CA . LEU A 1 110 ? -12.056 -2.077 10.647 1.00 91.81 110 LEU A CA 1
ATOM 873 C C . LEU A 1 110 ? -11.894 -1.138 9.450 1.00 91.81 110 LEU A C 1
ATOM 875 O O . LEU A 1 110 ? -12.110 0.067 9.562 1.00 91.81 110 LEU A O 1
ATOM 879 N N . GLU A 1 111 ? -11.522 -1.690 8.300 1.00 92.81 111 GLU A N 1
ATOM 880 C CA . GLU A 1 111 ? -11.441 -0.960 7.035 1.00 92.81 111 GLU A CA 1
ATOM 881 C C . GLU A 1 111 ? -12.481 -1.550 6.080 1.00 92.81 111 GLU A C 1
ATOM 883 O O . GLU A 1 111 ? -12.412 -2.726 5.721 1.00 92.81 111 GLU A O 1
ATOM 888 N N . LEU A 1 112 ? -13.479 -0.741 5.731 1.00 92.00 112 LEU A N 1
ATOM 889 C CA . LEU A 1 112 ? -14.549 -1.077 4.805 1.00 92.00 112 LEU A CA 1
ATOM 890 C C . LEU A 1 112 ? -14.249 -0.408 3.461 1.00 92.00 112 LEU A C 1
ATOM 892 O O . LEU A 1 112 ? -14.221 0.818 3.374 1.00 92.00 112 LEU A O 1
ATOM 896 N N . ASP A 1 113 ? -13.976 -1.225 2.447 1.00 91.88 113 ASP A N 1
ATOM 897 C CA . ASP A 1 113 ? -13.529 -0.782 1.126 1.00 91.88 113 ASP A CA 1
ATOM 898 C C . ASP A 1 113 ? -14.646 -0.895 0.082 1.00 91.88 113 ASP A C 1
ATOM 900 O O . ASP A 1 113 ? -15.160 -1.986 -0.177 1.00 91.88 113 ASP A O 1
ATOM 904 N N . GLU A 1 114 ? -14.947 0.223 -0.575 1.00 89.50 114 GLU A N 1
ATOM 905 C CA . GLU A 1 114 ? -15.735 0.279 -1.803 1.00 89.50 114 GLU A CA 1
ATOM 906 C C . GLU A 1 114 ? -14.795 0.525 -2.990 1.00 89.50 114 GLU A C 1
ATOM 908 O O . GLU A 1 114 ? -14.324 1.641 -3.240 1.00 89.50 114 GLU A O 1
ATOM 913 N N . CYS A 1 115 ? -14.501 -0.553 -3.717 1.00 84.50 115 CYS A N 1
ATOM 914 C CA . CYS A 1 115 ? -13.596 -0.540 -4.857 1.00 84.50 115 CYS A CA 1
ATOM 915 C C . CYS A 1 115 ? -14.367 -0.310 -6.162 1.00 84.50 115 CYS A C 1
ATOM 917 O O . CYS A 1 115 ? -15.141 -1.157 -6.605 1.00 84.50 115 CYS A O 1
ATOM 919 N N . ILE A 1 116 ? -14.115 0.828 -6.800 1.00 79.44 116 ILE A N 1
ATOM 920 C CA . ILE A 1 116 ? -14.665 1.198 -8.101 1.00 79.44 116 ILE A CA 1
ATOM 921 C C . ILE A 1 116 ? -13.575 0.972 -9.145 1.00 79.44 116 ILE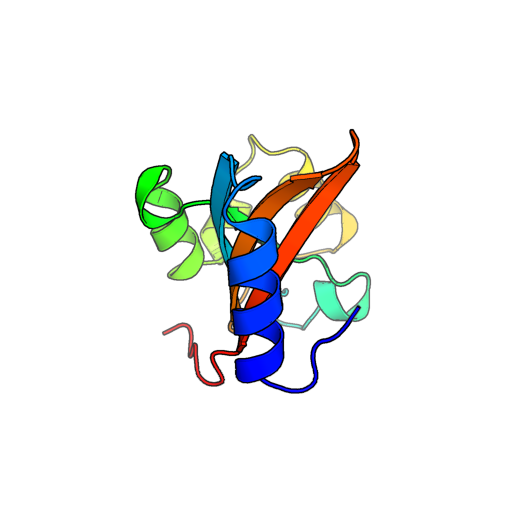 A C 1
ATOM 923 O O . ILE A 1 116 ? -12.650 1.780 -9.302 1.00 79.44 116 ILE A O 1
ATOM 927 N N . ILE A 1 117 ? -13.688 -0.146 -9.861 1.00 70.38 117 ILE A N 1
ATOM 928 C CA . ILE A 1 117 ? -12.800 -0.485 -10.973 1.00 70.38 117 ILE A CA 1
ATOM 929 C C . ILE A 1 117 ? -13.160 0.415 -12.155 1.00 70.38 117 ILE A C 1
ATOM 931 O O . ILE A 1 117 ? -14.227 0.286 -12.752 1.00 70.38 117 ILE A O 1
ATOM 935 N N . LEU A 1 118 ? -12.264 1.338 -12.499 1.00 61.38 118 LEU A N 1
ATOM 936 C CA . LEU A 1 118 ? -12.410 2.156 -13.695 1.00 61.38 118 LEU A CA 1
ATOM 937 C C . LEU A 1 118 ? -11.808 1.372 -14.862 1.00 61.38 118 LEU A C 1
ATOM 939 O O . LEU A 1 118 ? -10.593 1.319 -15.019 1.00 61.38 118 LEU A O 1
ATOM 943 N N . CYS A 1 119 ? -12.658 0.759 -15.686 1.00 48.75 119 CYS A N 1
ATOM 944 C CA . CYS A 1 119 ? -12.241 -0.055 -16.836 1.00 48.75 119 CYS A CA 1
ATOM 945 C C . CYS A 1 119 ? -11.574 0.758 -17.973 1.00 48.75 119 CYS A C 1
ATOM 947 O O . CYS A 1 119 ? -11.247 0.210 -19.021 1.00 48.75 119 CYS A O 1
ATOM 949 N N . SER A 1 120 ? -11.378 2.066 -17.801 1.00 46.31 120 SER A N 1
ATOM 950 C CA . SER A 1 120 ? -10.965 2.963 -18.881 1.00 46.31 120 SER A CA 1
ATOM 951 C C . SER A 1 120 ? -10.273 4.228 -18.374 1.00 46.31 120 SER A C 1
ATOM 953 O O . SER A 1 120 ? -10.601 5.335 -18.793 1.00 46.31 120 SER A O 1
ATOM 955 N N . ILE A 1 121 ? -9.284 4.091 -17.486 1.00 48.53 121 ILE A N 1
ATOM 956 C CA . ILE A 1 121 ? -8.238 5.119 -17.443 1.00 48.53 121 ILE A CA 1
ATOM 957 C C . ILE A 1 121 ? -7.280 4.787 -18.592 1.00 48.53 121 ILE A C 1
ATOM 959 O O . ILE A 1 121 ? -6.258 4.138 -18.394 1.00 48.53 121 ILE A O 1
ATOM 963 N N . SER A 1 122 ? -7.638 5.197 -19.811 1.00 40.25 122 SER A N 1
ATOM 964 C CA . SER A 1 122 ? -6.617 5.523 -20.801 1.00 40.25 122 SER A CA 1
ATOM 965 C C . SER A 1 122 ? -5.863 6.708 -20.213 1.00 40.25 122 SER A C 1
ATOM 967 O O . SER A 1 122 ? -6.416 7.804 -20.103 1.00 40.25 122 SER A O 1
ATOM 969 N N . CYS A 1 123 ? -4.658 6.467 -19.719 1.00 41.28 123 CYS A N 1
ATOM 970 C CA . CYS A 1 123 ? -3.762 7.546 -19.342 1.00 41.28 123 CYS A CA 1
ATOM 971 C C . CYS A 1 123 ? -3.367 8.175 -20.689 1.00 41.28 123 CYS A C 1
ATOM 973 O O . CYS A 1 123 ? -2.647 7.546 -21.461 1.00 41.28 123 CYS A O 1
ATOM 975 N N . LEU A 1 124 ? -4.045 9.278 -21.039 1.00 33.66 124 LEU A N 1
ATOM 976 C CA . LEU A 1 124 ? -3.777 10.071 -22.242 1.00 33.66 124 LEU A CA 1
ATOM 977 C C . LEU A 1 124 ? -2.344 10.598 -22.207 1.00 33.66 124 LEU A C 1
ATOM 979 O O . LEU A 1 124 ? -1.915 10.984 -21.097 1.00 33.66 124 LEU A O 1
#

Mean predicted aligned error: 9.37 Å

pLDDT: mean 75.24, std 12.85, range [33.66, 93.62]

Secondary structure (DSSP, 8-state):
---SSHHHHHHHHHHHGGG--EEEEEEEEEEETT-HHHHH----EEEE-HHHH-HHHHHHHHSGGGGGG-TT-HHHHHHHHHS---TT-EEEEEEEEEEEEEEEETTEEEEEEEEEEETT----

Solvent-accessible surface area (backbone atoms only — not comparable to full-atom values): 7153 Å² total; per-residue (Å²): 136,87,69,96,47,70,68,58,47,48,54,51,49,62,72,42,51,90,32,52,84,48,74,45,48,34,44,38,38,46,29,26,72,85,41,42,27,64,75,76,50,75,58,69,51,70,44,67,38,46,91,78,77,30,79,62,51,56,49,38,58,64,40,33,44,56,52,79,69,42,83,88,38,69,66,51,49,46,46,38,71,73,51,61,52,46,98,84,30,43,32,53,84,22,42,34,44,32,44,33,39,34,25,60,53,94,96,38,80,46,76,48,74,50,75,46,78,47,96,72,45,73,64,110

Organism: Glycine max (NCBI:txid3847)

Foldseek 3Di:
DDDPDPVSLVVVCVVQVVFFPDKKKKKWWWAAPVNLCVVPPVDIDIDIPCVNDPVCVVVCLLPVQVLCVCPVDPVSVCCCPVSVSDPSGMDTPDTWIKIWTWGQDPNDIDTRIDIGDDPDPPSD

Nearest PDB structures (foldseek):
  6yp4-assembly1_A-2  TM=8.193E-01  e=1.944E-07  Hippeastrum hybrid cultivar
  5a68-assembly1_A  TM=8.022E-01  e=8.374E-08  Arabidopsis thaliana
  3v85-assembly1_A  TM=7.719E-01  e=6.583E-08  Arabidopsis thaliana
  5a66-assembly2_B  TM=7.577E-01  e=2.625E-07  Arabidopsis thaliana
  3sy3-assembly2_D  TM=6.503E-01  e=5.265E-02  Bacillus anthracis str. 'Ames Ancestor'

Radius of gyration: 16.95 Å; Cα contacts (8 Å, |Δi|>4): 190; chains: 1; bounding box: 44×29×42 Å